Protein AF-A0A6J8ESW2-F1 (afdb_monomer_lite)

Foldseek 3Di:
DYDDDDDDDDDDDDDDDDDDDDDDDDPPPPVVVVVVVVVVVVVVPPDDDPDPVVVVVVVLVVVLVVLVVVLVVCVVVVVVVSNVVSVVVSVVSVVLVVVLQVQQVPDPNRNVSSVVVVVPVPPPDDCVVVVSVVVVVVVVCCCVPVVPDD

Radius of gyration: 34.89 Å; chains: 1; bounding box: 42×38×114 Å

Organism: Mytilus coruscus (NCBI:txid42192)

Sequence (150 aa):
MEASPDRDASDTEEQEPRQNSDKREQPKDTANTTDQVVKKIKTEHSYEFKYNGNKAQFDFDTEIDSEIKKIKRAAEHDDYRKIKDLCYTVRDKIHKRNKCIKIADKSPAGWDTVKEYLSDELASNSEDEKKIRYAENYSSYLNLHFGLIR

Structure (mmCIF, N/CA/C/O backbone):
data_AF-A0A6J8ESW2-F1
#
_entry.id   AF-A0A6J8ESW2-F1
#
loop_
_atom_site.group_PDB
_atom_site.id
_atom_site.type_symbol
_atom_site.label_atom_id
_atom_site.label_alt_id
_atom_site.label_comp_id
_atom_site.label_asym_id
_atom_site.label_entity_id
_atom_site.label_seq_id
_atom_site.pdbx_PDB_ins_code
_atom_site.Cartn_x
_atom_site.Cartn_y
_atom_site.Cartn_z
_atom_site.occupancy
_atom_site.B_iso_or_equiv
_atom_site.auth_seq_id
_atom_site.auth_comp_id
_atom_site.auth_asym_id
_atom_site.auth_atom_id
_atom_site.pdbx_PDB_model_num
ATOM 1 N N . MET A 1 1 ? -12.171 10.507 82.924 1.00 37.91 1 MET A N 1
ATOM 2 C CA . MET A 1 1 ? -11.472 10.032 84.131 1.00 37.91 1 MET A CA 1
ATOM 3 C C . MET A 1 1 ? -11.579 8.518 84.079 1.00 37.91 1 MET A C 1
ATOM 5 O O . MET A 1 1 ? -12.682 8.017 84.229 1.00 37.91 1 MET A O 1
ATOM 9 N N . GLU A 1 2 ? -10.649 7.868 83.373 1.00 33.91 2 GLU A N 1
ATOM 10 C CA . GLU A 1 2 ? -9.359 7.361 83.911 1.00 33.91 2 GLU A CA 1
ATOM 11 C C . GLU A 1 2 ? -9.593 6.143 84.819 1.00 33.91 2 GLU A C 1
ATOM 13 O O . GLU A 1 2 ? -10.496 6.174 85.640 1.00 33.91 2 GLU A O 1
ATOM 18 N N . ALA A 1 3 ? -8.854 5.042 84.750 1.00 40.03 3 ALA A N 1
ATOM 19 C CA . ALA A 1 3 ? -7.648 4.703 84.008 1.00 40.03 3 ALA A CA 1
ATOM 20 C C . ALA A 1 3 ? -7.486 3.168 84.030 1.00 40.03 3 ALA A C 1
ATOM 22 O O . ALA A 1 3 ? -8.057 2.489 84.886 1.00 40.03 3 ALA A O 1
ATOM 23 N N . SER A 1 4 ? -6.676 2.635 83.113 1.00 48.00 4 SER A N 1
ATOM 24 C CA . SER A 1 4 ? -5.981 1.354 83.300 1.00 48.00 4 SER A CA 1
ATOM 25 C C . SER A 1 4 ? -5.103 1.381 84.560 1.00 48.00 4 SER A C 1
ATOM 27 O O . SER A 1 4 ? -4.775 2.463 85.053 1.00 48.00 4 SER A O 1
ATOM 29 N N . PRO A 1 5 ? -4.602 0.215 84.999 1.00 60.78 5 PRO A N 1
ATOM 30 C CA . PRO A 1 5 ? -3.227 0.194 85.487 1.00 60.78 5 PRO A CA 1
ATOM 31 C C . PRO A 1 5 ? -2.348 -0.917 84.885 1.00 60.78 5 PRO A C 1
ATOM 33 O O . PRO A 1 5 ? -2.794 -2.021 84.574 1.00 60.78 5 PRO A O 1
ATOM 36 N N . ASP A 1 6 ? -1.085 -0.518 84.742 1.00 46.22 6 ASP A N 1
ATOM 37 C CA . ASP A 1 6 ? 0.152 -1.186 84.323 1.00 46.22 6 ASP A CA 1
ATOM 38 C C . ASP A 1 6 ? 0.546 -2.428 85.169 1.00 46.22 6 ASP A C 1
ATOM 40 O O . ASP A 1 6 ? 0.174 -2.529 86.333 1.00 46.22 6 ASP A O 1
ATOM 44 N N . ARG A 1 7 ? 1.114 -3.475 84.541 1.00 54.44 7 ARG A N 1
ATOM 45 C CA . ARG A 1 7 ? 2.536 -3.943 84.519 1.00 54.44 7 ARG A CA 1
ATOM 46 C C . ARG A 1 7 ? 3.124 -4.524 85.818 1.00 54.44 7 ARG A C 1
ATOM 48 O O . ARG A 1 7 ? 3.229 -3.823 86.810 1.00 54.44 7 ARG A O 1
ATOM 55 N N . ASP A 1 8 ? 3.660 -5.742 85.689 1.00 44.12 8 ASP A N 1
ATOM 56 C CA . ASP A 1 8 ? 4.976 -6.217 86.181 1.00 44.12 8 ASP A CA 1
ATOM 57 C C . ASP A 1 8 ? 5.299 -7.516 85.389 1.00 44.12 8 ASP A C 1
ATOM 59 O O . ASP A 1 8 ? 4.404 -8.339 85.204 1.00 44.12 8 ASP A O 1
ATOM 63 N N . ALA A 1 9 ? 6.390 -7.633 84.609 1.00 45.47 9 ALA A N 1
ATOM 64 C CA . ALA A 1 9 ? 7.793 -7.902 84.998 1.00 45.47 9 ALA A CA 1
ATOM 65 C C . ALA A 1 9 ? 7.927 -9.265 85.732 1.00 45.47 9 ALA A C 1
ATOM 67 O O . ALA A 1 9 ? 7.180 -9.509 86.667 1.00 45.47 9 ALA A O 1
ATOM 68 N N . SER A 1 10 ? 8.797 -10.225 85.393 1.00 44.25 10 SER A N 1
ATOM 69 C CA . SER A 1 10 ? 10.060 -10.237 84.641 1.00 44.25 10 SER A CA 1
ATOM 70 C C . SER A 1 10 ? 10.564 -11.694 84.437 1.00 44.25 10 SER A C 1
ATOM 72 O O . SER A 1 10 ? 10.023 -12.605 85.060 1.00 44.25 10 SER A O 1
ATOM 74 N N . ASP A 1 11 ? 11.628 -11.848 83.622 1.00 42.00 11 ASP A N 1
ATOM 75 C CA . ASP A 1 11 ? 12.742 -12.828 83.741 1.00 42.00 11 ASP A CA 1
ATOM 76 C C . ASP A 1 11 ? 12.481 -14.334 83.490 1.00 42.00 11 ASP A C 1
ATOM 78 O O . ASP A 1 11 ? 11.521 -14.898 83.995 1.00 42.00 11 ASP A O 1
ATOM 82 N N . THR A 1 12 ? 13.274 -15.143 82.771 1.00 43.84 12 THR A N 1
ATOM 83 C CA . THR A 1 12 ? 14.571 -15.105 82.039 1.00 43.84 12 THR A CA 1
ATOM 84 C C . THR A 1 12 ? 14.595 -16.433 81.232 1.00 43.84 12 THR A C 1
ATOM 86 O O . THR A 1 12 ? 13.931 -17.382 81.639 1.00 43.84 12 THR A O 1
ATOM 89 N N . GLU A 1 13 ? 15.148 -16.580 80.020 1.00 43.28 13 GLU A N 1
ATOM 90 C CA . GLU A 1 13 ? 16.513 -17.084 79.718 1.00 43.28 13 GLU A CA 1
ATOM 91 C C . GLU A 1 13 ? 16.456 -17.569 78.241 1.00 43.28 13 GLU A C 1
ATOM 93 O O . GLU A 1 13 ? 15.600 -18.373 77.883 1.00 43.28 13 GLU A O 1
ATOM 98 N N . GLU A 1 14 ? 17.017 -16.834 77.279 1.00 44.59 14 GLU A N 1
ATOM 99 C CA . GLU A 1 14 ? 18.326 -17.069 76.639 1.00 44.59 14 GLU A CA 1
A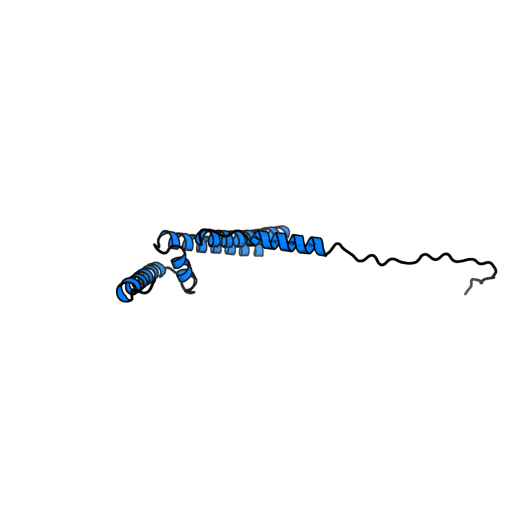TOM 100 C C . GLU A 1 14 ? 18.442 -18.377 75.814 1.00 44.59 14 GLU A C 1
ATOM 102 O O . GLU A 1 14 ? 18.485 -19.469 76.367 1.00 44.59 14 GLU A O 1
ATOM 107 N N . GLN A 1 15 ? 18.529 -18.248 74.475 1.00 36.34 15 GLN A N 1
ATOM 108 C CA . GLN A 1 15 ? 19.605 -18.787 73.608 1.00 36.34 15 GLN A CA 1
ATOM 109 C C . GLN A 1 15 ? 19.253 -18.684 72.100 1.00 36.34 15 GLN A C 1
ATOM 111 O O . GLN A 1 15 ? 18.534 -19.508 71.540 1.00 36.34 15 GLN A O 1
ATOM 116 N N . GLU A 1 16 ? 19.838 -17.692 71.419 1.00 47.12 16 GLU A N 1
ATOM 117 C CA . GLU A 1 16 ? 20.298 -17.808 70.017 1.00 47.12 16 GLU A CA 1
ATOM 118 C C . GLU A 1 16 ? 21.756 -18.359 70.014 1.00 47.12 16 GLU A C 1
ATOM 120 O O . GLU A 1 16 ? 22.310 -18.493 71.108 1.00 47.12 16 GLU A O 1
ATOM 125 N N . PRO A 1 17 ? 22.478 -18.621 68.889 1.00 51.47 17 PRO A N 1
ATOM 126 C CA . PRO A 1 17 ? 22.137 -18.573 67.454 1.00 51.47 17 PRO A CA 1
ATOM 127 C C . PRO A 1 17 ? 22.602 -19.826 66.663 1.00 51.47 17 PRO A C 1
ATOM 129 O O . PRO A 1 17 ? 23.492 -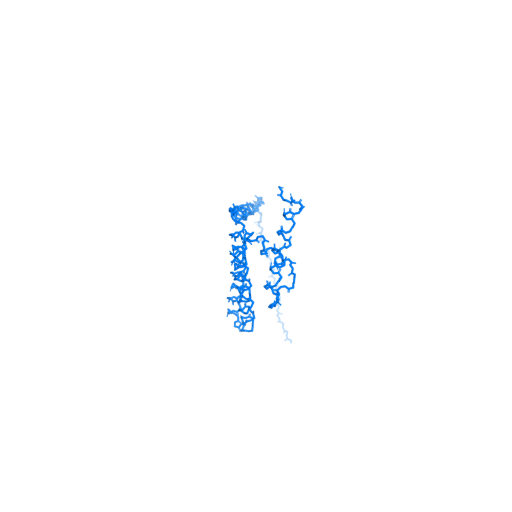20.563 67.087 1.00 51.47 17 PRO A O 1
ATOM 132 N N . ARG A 1 18 ? 22.125 -20.027 65.422 1.00 40.75 18 ARG A N 1
ATOM 133 C CA . ARG A 1 18 ? 22.911 -20.765 64.407 1.00 40.75 18 ARG A CA 1
ATOM 134 C C . ARG A 1 18 ? 22.912 -20.057 63.061 1.00 40.75 18 ARG A C 1
ATOM 136 O O . ARG A 1 18 ? 21.894 -19.901 62.398 1.00 40.75 18 ARG A O 1
ATOM 143 N N . GLN A 1 19 ? 24.123 -19.655 62.700 1.00 49.47 19 GLN A N 1
ATOM 144 C CA . GLN A 1 19 ? 24.544 -19.135 61.414 1.00 49.47 19 GLN A CA 1
ATOM 145 C C . GLN A 1 19 ? 24.200 -20.113 60.285 1.00 49.47 19 GLN A C 1
ATOM 147 O O . GLN A 1 19 ? 24.471 -21.308 60.405 1.00 49.47 19 GLN A O 1
ATOM 152 N N . ASN A 1 20 ? 23.741 -19.598 59.145 1.00 37.81 20 ASN A N 1
ATOM 153 C CA . ASN A 1 20 ? 24.258 -20.106 57.883 1.00 37.81 20 ASN A CA 1
ATOM 154 C C . ASN A 1 20 ? 24.411 -18.981 56.860 1.00 37.81 20 ASN A C 1
ATOM 156 O O . ASN A 1 20 ? 23.499 -18.210 56.571 1.00 37.81 20 ASN A O 1
ATOM 160 N N . SER A 1 21 ? 25.635 -18.910 56.379 1.00 39.12 21 SER A N 1
ATOM 161 C CA . SER A 1 21 ? 26.207 -17.999 55.413 1.00 39.12 21 SER A CA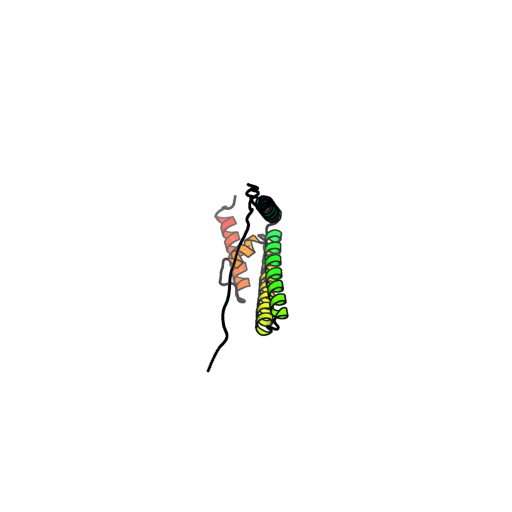 1
ATOM 162 C C . SER A 1 21 ? 25.820 -18.353 53.976 1.00 39.12 21 SER A C 1
ATOM 164 O O . SER A 1 21 ? 25.758 -19.525 53.624 1.00 39.12 21 SER A O 1
ATOM 166 N N . ASP A 1 22 ? 25.749 -17.308 53.151 1.00 45.12 22 ASP A N 1
ATOM 167 C CA . ASP A 1 22 ? 26.272 -17.283 51.781 1.00 45.12 22 ASP A CA 1
ATOM 168 C C . ASP A 1 22 ? 25.563 -18.156 50.722 1.00 45.12 22 ASP A C 1
ATOM 170 O O . ASP A 1 22 ? 25.761 -19.366 50.625 1.00 45.12 22 ASP A O 1
ATOM 174 N N . LYS A 1 23 ? 24.825 -17.497 49.816 1.00 41.66 23 LYS A N 1
ATOM 175 C CA . LYS A 1 23 ? 25.293 -17.311 48.430 1.00 41.66 23 LYS A CA 1
ATOM 176 C C . LYS A 1 23 ? 24.370 -16.393 47.635 1.00 41.66 23 LYS A C 1
ATOM 178 O O . LYS A 1 23 ? 23.178 -16.614 47.465 1.00 41.66 23 LYS A O 1
ATOM 183 N N . ARG A 1 24 ? 25.004 -15.352 47.114 1.00 50.56 24 ARG A N 1
ATOM 184 C CA . ARG A 1 24 ? 24.533 -14.416 46.097 1.00 50.56 24 ARG A CA 1
ATOM 185 C C . ARG A 1 24 ? 24.194 -15.177 44.807 1.00 50.56 24 ARG A C 1
ATOM 187 O O . ARG A 1 24 ? 25.089 -15.448 44.009 1.00 50.56 24 ARG A O 1
ATOM 194 N N . GLU A 1 25 ? 22.925 -15.502 44.580 1.00 40.66 25 GLU A N 1
ATOM 195 C CA . GLU A 1 25 ? 22.467 -15.980 43.271 1.00 40.66 25 GLU A CA 1
ATOM 196 C C . GLU A 1 25 ? 22.318 -14.793 42.311 1.00 40.66 25 GLU A C 1
ATOM 198 O O . GLU A 1 25 ? 21.423 -13.957 42.407 1.00 40.66 25 GLU A O 1
ATOM 203 N N . GLN A 1 26 ? 23.288 -14.692 41.404 1.00 45.09 26 GLN A N 1
ATOM 204 C CA . GLN A 1 26 ? 23.245 -13.842 40.219 1.00 45.09 26 GLN A CA 1
ATOM 205 C C . GLN A 1 26 ? 22.134 -14.346 39.279 1.00 45.09 26 GLN A C 1
ATOM 207 O O . GLN A 1 26 ? 22.117 -15.548 39.000 1.00 45.09 26 GLN A O 1
ATOM 212 N N . PRO A 1 27 ? 21.268 -13.485 38.711 1.00 42.31 27 PRO A N 1
ATOM 213 C CA . PRO A 1 27 ? 20.334 -13.922 37.681 1.00 42.31 27 PRO A CA 1
ATOM 214 C C . PRO A 1 27 ? 21.119 -14.230 36.396 1.00 42.31 27 PRO A C 1
ATOM 216 O O . PRO A 1 27 ? 21.634 -13.326 35.738 1.00 42.31 27 PRO A O 1
ATOM 219 N N . LYS A 1 28 ? 21.238 -15.517 36.046 1.00 45.34 28 LYS A N 1
ATOM 220 C CA . LYS A 1 28 ? 21.943 -16.009 34.845 1.00 45.34 28 LYS A CA 1
ATOM 221 C C . LYS A 1 28 ? 21.057 -16.144 33.596 1.00 45.34 28 LYS A C 1
ATOM 223 O O . LYS A 1 28 ? 21.524 -16.668 32.590 1.00 45.34 28 LYS A O 1
ATOM 228 N N . ASP A 1 29 ? 19.836 -15.610 33.603 1.00 47.56 29 ASP A N 1
ATOM 229 C CA . ASP A 1 29 ? 18.858 -15.897 32.537 1.00 47.56 29 ASP A CA 1
ATOM 230 C C . ASP A 1 29 ? 18.561 -14.731 31.576 1.00 47.56 29 ASP A C 1
ATOM 232 O O . ASP A 1 29 ? 17.745 -14.857 30.664 1.00 47.56 29 ASP A O 1
ATOM 236 N N . THR A 1 30 ? 19.253 -13.595 31.693 1.00 43.88 30 THR A N 1
ATOM 237 C CA . THR A 1 30 ? 19.044 -12.444 30.787 1.00 43.88 30 THR A CA 1
ATOM 238 C C . THR A 1 30 ? 19.798 -12.557 29.455 1.00 43.88 30 THR A C 1
ATOM 240 O O . THR A 1 30 ? 19.403 -11.934 28.466 1.00 43.88 30 THR A O 1
ATOM 243 N N . ALA A 1 31 ? 20.842 -13.389 29.376 1.00 44.09 31 ALA A N 1
ATOM 244 C CA . ALA A 1 31 ? 21.628 -13.571 28.152 1.00 44.09 31 ALA A CA 1
ATOM 245 C C . ALA A 1 31 ? 20.889 -14.415 27.094 1.00 44.09 31 ALA A C 1
ATOM 247 O O . ALA A 1 31 ? 20.895 -14.078 25.912 1.00 44.09 31 ALA A O 1
ATOM 248 N N . ASN A 1 32 ? 20.174 -15.464 27.520 1.00 48.72 32 ASN A N 1
ATOM 249 C CA . ASN A 1 32 ? 19.515 -16.401 26.604 1.00 48.72 32 ASN A CA 1
ATOM 250 C C . ASN A 1 32 ? 18.309 -15.765 25.883 1.00 48.72 32 ASN A C 1
ATOM 252 O O . ASN A 1 32 ? 18.070 -16.023 24.706 1.00 48.72 32 ASN A O 1
ATOM 256 N N . THR A 1 33 ? 17.589 -14.866 26.557 1.00 54.19 33 THR A N 1
ATOM 257 C CA . THR A 1 33 ? 16.476 -14.111 25.958 1.00 54.19 33 THR A CA 1
ATOM 258 C C . THR A 1 33 ? 16.981 -13.078 24.955 1.00 54.19 33 THR A C 1
ATOM 260 O O . THR A 1 33 ? 16.412 -12.935 23.877 1.00 54.19 33 THR A O 1
ATOM 263 N N . THR A 1 34 ? 18.089 -12.400 25.264 1.00 51.81 34 THR A N 1
ATOM 264 C CA . THR A 1 34 ? 18.664 -11.374 24.384 1.00 51.81 34 THR A CA 1
ATOM 265 C C . THR A 1 34 ? 19.225 -11.996 23.106 1.00 51.81 34 THR A C 1
ATOM 267 O O . THR A 1 34 ? 18.937 -11.505 22.021 1.00 51.81 34 THR A O 1
ATOM 270 N N . ASP A 1 35 ? 19.918 -13.133 23.195 1.00 52.34 35 ASP A N 1
ATOM 271 C CA . ASP A 1 35 ? 20.434 -13.843 22.018 1.00 52.34 35 ASP A CA 1
ATOM 272 C C . ASP A 1 35 ? 19.334 -14.489 21.170 1.00 52.34 35 ASP A C 1
ATOM 274 O O . ASP A 1 35 ? 19.456 -14.547 19.946 1.00 52.34 35 ASP A O 1
ATOM 278 N N . GLN A 1 36 ? 18.237 -14.946 21.780 1.00 56.09 36 GLN A N 1
ATOM 279 C CA . GLN A 1 36 ? 17.070 -15.430 21.038 1.00 56.09 36 GLN A CA 1
ATOM 280 C C . GLN A 1 36 ? 16.332 -14.291 20.336 1.00 56.09 36 GLN A C 1
ATOM 282 O O . GLN A 1 36 ? 15.954 -14.444 19.177 1.00 56.09 36 GLN A O 1
ATOM 287 N N . VAL A 1 37 ? 16.190 -13.134 20.986 1.00 55.03 37 VAL A N 1
ATOM 288 C CA . VAL A 1 37 ? 15.629 -11.921 20.376 1.00 55.03 37 VAL A CA 1
ATOM 289 C C . VAL A 1 37 ? 16.535 -11.426 19.247 1.00 55.03 37 VAL A C 1
ATOM 291 O O . VAL A 1 37 ? 16.048 -11.179 18.150 1.00 55.03 37 VAL A O 1
ATOM 294 N N . VAL A 1 38 ? 17.855 -11.395 19.440 1.00 54.78 38 VAL A N 1
ATOM 295 C CA . VAL A 1 38 ? 18.829 -11.021 18.402 1.00 54.78 38 VAL A CA 1
ATOM 296 C C . VAL A 1 38 ? 18.847 -12.031 17.254 1.00 54.78 38 VAL A C 1
ATOM 298 O O . VAL A 1 38 ? 18.931 -11.623 16.100 1.00 54.78 38 VAL A O 1
ATOM 301 N N . LYS A 1 39 ? 18.727 -13.339 17.515 1.00 53.06 39 LYS A N 1
ATOM 302 C CA . LYS A 1 39 ? 18.585 -14.351 16.455 1.00 53.06 39 LYS A CA 1
ATOM 303 C C . LYS A 1 39 ? 17.274 -14.183 15.698 1.00 53.06 39 LYS A C 1
ATOM 305 O O . LYS A 1 39 ? 17.297 -14.249 14.476 1.00 53.06 39 LYS A O 1
ATOM 310 N N . LYS A 1 40 ? 16.159 -13.905 16.375 1.00 52.59 40 LYS A N 1
ATOM 311 C CA . LYS A 1 40 ? 14.859 -13.668 15.730 1.00 52.59 40 LYS A CA 1
ATOM 312 C C . LYS A 1 40 ? 14.885 -12.405 14.860 1.00 52.59 40 LYS A C 1
ATOM 314 O O . LYS A 1 40 ? 14.509 -12.475 13.698 1.00 52.59 40 LYS A O 1
ATOM 319 N N . ILE A 1 41 ? 15.484 -11.321 15.360 1.00 50.12 41 ILE A N 1
ATOM 320 C CA . ILE A 1 41 ? 15.722 -10.072 14.614 1.00 50.12 41 ILE A CA 1
ATOM 321 C C . ILE A 1 41 ? 16.663 -10.301 13.416 1.00 50.12 41 ILE A C 1
ATOM 323 O O . ILE A 1 41 ? 16.412 -9.799 12.325 1.00 50.12 41 ILE A O 1
ATOM 327 N N . LYS A 1 42 ? 17.725 -11.104 13.573 1.00 49.44 42 LYS A N 1
ATOM 328 C CA . LYS A 1 42 ? 18.629 -11.476 12.466 1.00 49.44 42 LYS A CA 1
ATOM 329 C C . LYS A 1 42 ? 17.956 -12.368 11.419 1.00 49.44 42 LYS A C 1
ATOM 331 O O . LYS A 1 42 ? 18.338 -12.313 10.256 1.00 49.44 42 LYS A O 1
ATOM 336 N N . THR A 1 43 ? 16.970 -13.172 11.817 1.00 47.59 43 THR A N 1
ATOM 337 C CA . THR A 1 43 ? 16.243 -14.080 10.915 1.00 47.59 43 THR A CA 1
ATOM 338 C C . THR A 1 43 ? 15.146 -13.340 10.142 1.00 47.59 43 THR A C 1
ATOM 340 O O . THR A 1 43 ? 14.919 -13.637 8.975 1.00 47.59 43 THR A O 1
ATOM 343 N N . GLU A 1 44 ? 14.517 -12.320 10.735 1.00 51.69 44 GLU A N 1
ATOM 344 C CA . GLU A 1 44 ? 13.535 -11.464 10.044 1.00 51.69 44 GLU A CA 1
ATOM 345 C C . GLU A 1 44 ? 14.175 -10.551 8.979 1.00 51.69 44 GLU A C 1
ATOM 347 O O . GLU A 1 44 ? 13.501 -10.133 8.040 1.00 51.69 44 GLU A O 1
ATOM 352 N N . HIS A 1 45 ? 15.489 -10.307 9.056 1.00 53.47 45 HIS A N 1
ATOM 353 C CA . HIS A 1 45 ? 16.249 -9.549 8.055 1.00 53.47 45 HIS A CA 1
ATOM 354 C C . HIS A 1 45 ? 17.026 -10.396 7.037 1.00 53.47 45 HIS A C 1
ATOM 356 O O . HIS A 1 45 ? 17.749 -9.828 6.222 1.00 53.47 45 HIS A O 1
ATOM 362 N N . SER A 1 46 ? 16.899 -11.727 7.034 1.00 61.16 46 SER A N 1
ATOM 363 C CA . SER A 1 46 ? 17.708 -12.558 6.127 1.00 61.16 46 SER A CA 1
ATOM 364 C C . SER A 1 46 ? 17.029 -12.911 4.805 1.00 61.16 46 SER A C 1
ATOM 366 O O . SER A 1 46 ? 17.621 -13.644 4.012 1.00 61.16 46 SER A O 1
ATOM 368 N N . TYR A 1 47 ? 15.794 -12.458 4.558 1.00 79.56 47 TYR A N 1
ATOM 369 C CA . TYR A 1 47 ? 15.158 -12.705 3.267 1.00 79.56 47 TYR A CA 1
ATOM 370 C C . TYR A 1 47 ? 15.613 -11.672 2.234 1.00 79.56 47 TYR A C 1
ATOM 372 O O . TYR A 1 47 ? 15.153 -10.529 2.211 1.00 79.56 47 TYR A O 1
ATOM 380 N N . GLU A 1 48 ? 16.522 -12.093 1.361 1.00 87.88 48 GLU A N 1
ATOM 381 C CA . GLU A 1 48 ? 16.961 -11.299 0.222 1.00 87.88 48 GLU A CA 1
ATOM 382 C C . GLU A 1 48 ? 15.991 -11.494 -0.951 1.00 87.88 48 GLU A C 1
ATOM 384 O O . GLU A 1 48 ? 15.912 -12.553 -1.578 1.00 87.88 48 GLU A O 1
ATOM 389 N N . PHE A 1 49 ? 15.203 -10.460 -1.240 1.00 88.31 49 PHE A N 1
ATOM 390 C CA . PHE A 1 49 ? 14.285 -10.480 -2.371 1.00 88.31 49 PHE A CA 1
ATOM 391 C C . PHE A 1 49 ? 15.058 -10.426 -3.690 1.00 88.31 49 PHE A C 1
ATOM 393 O O . PHE A 1 49 ? 15.747 -9.452 -3.976 1.00 88.31 49 PHE A O 1
ATOM 400 N N . LYS A 1 50 ? 14.839 -11.420 -4.556 1.00 91.25 50 LYS A N 1
ATOM 401 C CA . LYS A 1 50 ? 15.401 -11.450 -5.918 1.00 91.25 50 LYS A CA 1
ATOM 402 C C . LYS A 1 50 ? 14.969 -10.260 -6.788 1.00 91.25 50 LYS A C 1
ATOM 404 O O . LYS A 1 50 ? 15.695 -9.857 -7.690 1.00 91.25 50 LYS A O 1
ATOM 409 N N . TYR A 1 51 ? 13.768 -9.733 -6.555 1.00 86.75 51 TYR A N 1
ATOM 410 C CA . TYR A 1 51 ? 13.174 -8.671 -7.365 1.00 86.75 51 TYR A CA 1
ATOM 411 C C . TYR A 1 51 ? 12.835 -7.469 -6.487 1.00 86.75 51 TYR A C 1
ATOM 413 O O . TYR A 1 51 ? 12.100 -7.609 -5.508 1.00 86.75 51 TYR A O 1
ATOM 421 N N . ASN A 1 52 ? 13.305 -6.280 -6.879 1.00 84.88 52 ASN A N 1
ATOM 422 C CA . ASN A 1 52 ? 13.045 -5.032 -6.155 1.00 84.88 52 ASN A CA 1
ATOM 423 C C . ASN A 1 52 ? 11.536 -4.760 -5.996 1.00 84.88 52 ASN A C 1
ATOM 425 O O . ASN A 1 52 ? 11.079 -4.365 -4.928 1.00 84.88 52 ASN A O 1
ATOM 429 N N . GLY A 1 53 ? 10.736 -5.084 -7.018 1.00 87.88 53 GLY A N 1
ATOM 430 C CA . GLY A 1 53 ? 9.276 -4.987 -6.948 1.00 87.88 53 GLY A CA 1
ATOM 431 C C . GLY A 1 53 ? 8.648 -5.846 -5.846 1.00 87.88 53 GLY A C 1
ATOM 432 O O . GLY A 1 53 ? 7.741 -5.389 -5.157 1.00 87.88 53 GLY A O 1
ATOM 433 N N . ASN A 1 54 ? 9.170 -7.057 -5.616 1.00 91.00 54 ASN A N 1
ATOM 434 C CA . ASN A 1 54 ? 8.670 -7.939 -4.558 1.00 91.00 54 ASN A CA 1
ATOM 435 C C . ASN A 1 54 ? 9.049 -7.415 -3.174 1.00 91.00 54 ASN A C 1
ATOM 437 O O . ASN A 1 54 ? 8.214 -7.442 -2.275 1.00 91.00 54 ASN A O 1
ATOM 441 N N . LYS A 1 55 ? 10.274 -6.895 -3.019 1.00 90.94 55 LYS A N 1
ATOM 442 C CA . LYS A 1 55 ? 10.689 -6.226 -1.781 1.00 90.94 55 LYS A CA 1
ATOM 443 C C . LYS A 1 55 ? 9.778 -5.044 -1.481 1.00 90.94 55 LYS A C 1
ATOM 445 O O . LYS A 1 55 ? 9.217 -4.957 -0.397 1.00 90.94 55 LYS A O 1
ATOM 450 N N . ALA A 1 56 ? 9.591 -4.168 -2.468 1.00 88.44 56 ALA A N 1
ATOM 451 C CA . ALA A 1 56 ? 8.713 -3.024 -2.324 1.00 88.44 56 ALA A CA 1
ATOM 452 C C . ALA A 1 56 ? 7.308 -3.478 -1.916 1.00 88.44 56 ALA A C 1
ATOM 454 O O . ALA A 1 56 ? 6.706 -2.846 -1.047 1.00 88.44 56 ALA A O 1
ATOM 455 N N . GLN A 1 57 ? 6.758 -4.523 -2.550 1.00 92.94 57 GLN A N 1
ATOM 456 C CA . GLN A 1 57 ? 5.423 -5.050 -2.250 1.00 92.94 57 GLN A CA 1
ATOM 457 C C . GLN A 1 57 ? 5.314 -5.571 -0.825 1.00 92.94 57 GLN A C 1
ATOM 459 O O . GLN A 1 57 ? 4.390 -5.184 -0.120 1.00 92.94 57 GLN A O 1
ATOM 464 N N . PHE A 1 58 ? 6.296 -6.346 -0.384 1.00 94.44 58 PHE A N 1
ATOM 465 C CA . PHE A 1 58 ? 6.359 -6.826 0.985 1.00 94.44 58 PHE A CA 1
ATOM 466 C C . PHE A 1 58 ? 6.419 -5.682 2.009 1.00 94.44 58 PHE A C 1
ATOM 468 O O . PHE A 1 58 ? 5.693 -5.707 3.005 1.00 94.44 58 PHE A O 1
ATOM 475 N N . ASP A 1 59 ? 7.237 -4.658 1.748 1.00 92.38 59 ASP A N 1
ATOM 476 C CA . ASP A 1 59 ? 7.351 -3.480 2.614 1.00 92.38 59 ASP A CA 1
ATOM 477 C C . ASP A 1 59 ? 5.991 -2.751 2.720 1.00 92.38 59 ASP A C 1
ATOM 479 O O . ASP A 1 59 ? 5.542 -2.411 3.816 1.00 92.38 59 ASP A O 1
ATOM 483 N N . PHE A 1 60 ? 5.284 -2.584 1.595 1.00 95.25 60 PHE A N 1
ATOM 484 C CA . PHE A 1 60 ? 3.940 -1.992 1.561 1.00 95.25 60 PHE A CA 1
ATOM 485 C C . PHE A 1 60 ? 2.897 -2.845 2.298 1.00 95.25 60 PHE A C 1
ATOM 487 O O . PHE A 1 60 ? 2.106 -2.312 3.075 1.00 95.25 60 PHE A O 1
ATOM 494 N N . ASP A 1 61 ? 2.891 -4.161 2.093 1.00 96.94 61 ASP A N 1
ATOM 495 C CA . ASP A 1 61 ? 1.935 -5.060 2.748 1.00 96.94 61 ASP A CA 1
ATOM 496 C C . ASP A 1 61 ? 2.151 -5.082 4.269 1.00 96.94 61 ASP A C 1
ATOM 498 O O . ASP A 1 61 ? 1.189 -5.067 5.039 1.00 96.94 61 ASP A O 1
ATOM 502 N N . THR A 1 62 ? 3.411 -5.013 4.708 1.00 96.81 62 THR A N 1
ATOM 503 C CA . THR A 1 62 ? 3.783 -4.869 6.124 1.00 96.81 62 THR A CA 1
ATOM 504 C C . THR A 1 62 ? 3.265 -3.552 6.710 1.00 96.81 62 THR A C 1
ATOM 506 O O . THR A 1 62 ? 2.754 -3.517 7.833 1.00 96.81 62 THR A O 1
ATOM 509 N N . GLU A 1 63 ? 3.355 -2.458 5.951 1.00 96.75 63 GLU A N 1
ATOM 510 C CA . GLU A 1 63 ? 2.806 -1.162 6.349 1.00 96.75 63 GLU A CA 1
ATOM 511 C C . GLU A 1 63 ? 1.275 -1.212 6.488 1.00 96.75 63 GLU A C 1
ATOM 513 O O . GLU A 1 63 ? 0.731 -0.752 7.496 1.00 96.75 63 GLU A O 1
ATOM 518 N N . ILE A 1 64 ? 0.572 -1.807 5.520 1.00 98.06 64 ILE A N 1
ATOM 519 C CA . ILE A 1 64 ? -0.890 -1.951 5.556 1.00 98.06 64 ILE A CA 1
ATOM 520 C C . ILE A 1 64 ? -1.336 -2.830 6.726 1.00 98.06 64 ILE A C 1
ATOM 522 O O . ILE A 1 64 ? -2.275 -2.461 7.435 1.00 98.06 64 ILE A O 1
ATOM 526 N N . ASP A 1 65 ? -0.654 -3.946 6.989 1.00 97.88 65 ASP A N 1
ATOM 527 C CA . ASP A 1 65 ? -0.946 -4.794 8.149 1.00 97.88 65 ASP A CA 1
ATOM 528 C C . ASP A 1 65 ? -0.777 -4.026 9.473 1.00 97.88 65 ASP A C 1
ATOM 530 O O . ASP A 1 65 ? -1.606 -4.142 10.382 1.00 97.88 65 ASP A O 1
ATOM 534 N N . SER A 1 66 ? 0.236 -3.159 9.571 1.00 97.75 66 SER A N 1
ATOM 535 C CA . SER A 1 66 ? 0.413 -2.259 10.717 1.00 97.75 66 SER A CA 1
ATOM 536 C C . SER A 1 66 ? -0.764 -1.290 10.888 1.00 97.75 66 SER A C 1
ATOM 538 O O . SER A 1 66 ? -1.265 -1.123 12.004 1.00 97.75 66 SER A O 1
ATOM 540 N N . GLU A 1 67 ? -1.272 -0.689 9.808 1.00 97.75 67 GLU A N 1
ATOM 541 C CA . GLU A 1 67 ? -2.464 0.170 9.880 1.00 97.75 67 GLU A CA 1
ATOM 542 C C . GLU A 1 67 ? -3.722 -0.618 10.270 1.00 97.75 67 GLU A C 1
ATOM 544 O O . GLU A 1 67 ? -4.496 -0.172 11.118 1.00 97.75 67 GLU A O 1
ATOM 549 N N . ILE A 1 68 ? -3.901 -1.831 9.740 1.00 98.19 68 ILE A N 1
ATOM 550 C CA . ILE A 1 68 ? -5.016 -2.713 10.112 1.00 98.19 68 ILE A CA 1
ATOM 551 C C . ILE A 1 68 ? -4.939 -3.090 11.597 1.00 98.19 68 ILE A C 1
ATOM 553 O O . ILE A 1 68 ? -5.960 -3.092 12.287 1.00 98.19 68 ILE A O 1
ATOM 557 N N . LYS A 1 69 ? -3.743 -3.349 12.138 1.00 98.31 69 LYS A N 1
ATOM 558 C CA . LYS A 1 69 ? -3.542 -3.559 13.582 1.00 98.31 69 LYS A CA 1
ATOM 559 C C . LYS A 1 69 ? -3.964 -2.336 14.400 1.00 98.31 69 LYS A C 1
ATOM 561 O O . LYS A 1 69 ? -4.575 -2.503 15.455 1.00 98.31 69 LYS A O 1
ATOM 566 N N . LYS A 1 70 ? -3.692 -1.113 13.927 1.00 98.12 70 LYS A N 1
ATOM 567 C CA . LYS A 1 70 ? -4.177 0.114 14.588 1.00 98.12 70 LYS A CA 1
ATOM 568 C C . LYS A 1 70 ? -5.702 0.227 14.526 1.00 98.12 70 LYS A C 1
ATOM 570 O O . LYS A 1 70 ? -6.295 0.619 15.526 1.00 98.12 70 LYS A O 1
ATOM 575 N N . ILE A 1 71 ? -6.327 -0.145 13.404 1.00 98.25 71 ILE A N 1
ATOM 576 C CA . ILE A 1 71 ? -7.793 -0.178 13.263 1.00 98.25 71 ILE A CA 1
ATOM 577 C C . ILE A 1 71 ? -8.400 -1.151 14.275 1.00 98.25 71 ILE A C 1
ATOM 579 O O . ILE A 1 71 ? -9.329 -0.781 14.985 1.00 98.25 71 ILE A O 1
ATOM 583 N N . LYS A 1 72 ? -7.842 -2.363 14.396 1.00 98.31 72 LYS A N 1
ATOM 584 C CA . LYS A 1 72 ? -8.297 -3.367 15.373 1.00 98.31 72 LYS A CA 1
ATOM 585 C C . LYS A 1 72 ? -8.247 -2.832 16.806 1.00 98.31 72 LYS A C 1
ATOM 587 O O . LYS A 1 72 ? -9.250 -2.894 17.502 1.00 98.31 72 LYS A O 1
ATOM 592 N N . ARG A 1 73 ? -7.131 -2.213 17.208 1.00 97.94 73 ARG A N 1
ATOM 593 C CA . ARG A 1 73 ? -7.003 -1.582 18.537 1.00 97.94 73 ARG A CA 1
ATOM 594 C C . ARG A 1 73 ? -7.990 -0.433 18.746 1.00 97.94 73 ARG A C 1
ATOM 596 O O . ARG A 1 73 ? -8.507 -0.259 19.836 1.00 97.94 73 ARG A O 1
ATOM 603 N N . ALA A 1 74 ? -8.245 0.377 17.719 1.00 97.81 74 ALA A N 1
ATOM 604 C CA . ALA A 1 74 ? -9.236 1.448 17.813 1.00 97.81 74 ALA A CA 1
ATOM 605 C C . ALA A 1 74 ? -10.662 0.887 17.979 1.00 97.81 74 ALA A C 1
ATOM 607 O O . ALA A 1 74 ? -11.450 1.451 18.732 1.00 97.81 74 ALA A O 1
ATOM 608 N N . ALA A 1 75 ? -10.964 -0.245 17.335 1.00 97.56 75 ALA A N 1
ATOM 609 C CA . ALA A 1 75 ? -12.232 -0.956 17.487 1.00 97.56 75 ALA A CA 1
ATOM 610 C C . ALA A 1 75 ? -12.420 -1.559 18.887 1.00 97.56 75 ALA A C 1
ATOM 612 O O . ALA A 1 75 ? -13.522 -1.496 19.414 1.00 97.56 75 ALA A O 1
ATOM 613 N N . GLU A 1 76 ? -11.357 -2.062 19.523 1.00 97.94 76 GLU A N 1
ATOM 614 C CA . GLU A 1 76 ? -11.390 -2.535 20.922 1.00 97.94 76 GLU A CA 1
ATOM 615 C C . GLU A 1 76 ? -11.769 -1.431 21.926 1.00 97.94 76 GLU A C 1
ATOM 617 O O . GLU A 1 76 ? -12.220 -1.728 23.031 1.00 97.94 76 GLU A O 1
ATOM 622 N N . HIS A 1 77 ? -11.592 -0.162 21.549 1.00 96.44 77 HIS A N 1
ATOM 623 C CA . HIS A 1 77 ? -11.893 1.006 22.376 1.00 96.44 77 HIS A CA 1
ATOM 624 C C . HIS A 1 77 ? -13.089 1.828 21.868 1.00 96.44 77 HIS A C 1
ATOM 626 O O . HIS A 1 77 ? -13.266 2.958 22.321 1.00 96.44 77 HIS A O 1
ATOM 632 N N . ASP A 1 78 ? -13.878 1.305 20.918 1.00 96.75 78 ASP A N 1
ATOM 633 C CA . ASP A 1 78 ? -15.016 2.012 20.307 1.00 96.75 78 ASP A CA 1
ATOM 634 C C . ASP A 1 78 ? -14.656 3.412 19.748 1.00 96.75 78 ASP A C 1
ATOM 636 O O . ASP A 1 78 ? -15.484 4.325 19.678 1.00 96.75 78 ASP A O 1
ATOM 640 N N . ASP A 1 79 ? -13.406 3.614 19.309 1.00 97.50 79 ASP A N 1
ATOM 641 C CA . ASP A 1 79 ? -12.943 4.887 18.747 1.00 97.50 79 ASP A CA 1
ATOM 642 C C . ASP A 1 79 ? -13.314 4.992 17.259 1.00 97.50 79 ASP A C 1
ATOM 644 O O . ASP A 1 79 ? -12.487 4.881 16.347 1.00 97.50 79 ASP A O 1
ATOM 648 N N . TYR A 1 80 ? -14.605 5.209 17.005 1.00 96.88 80 TYR A N 1
ATOM 649 C CA . TYR A 1 80 ? -15.178 5.270 15.658 1.00 96.88 80 TYR A CA 1
ATOM 650 C C . TYR A 1 80 ? -14.546 6.343 14.764 1.00 96.88 80 TYR A C 1
ATOM 652 O O . TYR A 1 80 ? -14.460 6.157 13.547 1.00 96.88 80 TYR A O 1
ATOM 660 N N . ARG A 1 81 ? -14.094 7.466 15.340 1.00 97.81 81 ARG A N 1
ATOM 661 C CA . ARG A 1 81 ? -13.439 8.539 14.573 1.00 97.81 81 ARG A CA 1
ATOM 662 C C . ARG A 1 81 ? -12.096 8.058 14.046 1.00 97.81 81 ARG A C 1
ATOM 664 O O . ARG A 1 81 ? -11.862 8.105 12.841 1.00 97.81 81 ARG A O 1
ATOM 671 N N . LYS A 1 82 ? -11.265 7.496 14.923 1.00 97.50 82 LYS A N 1
ATOM 672 C CA . LYS A 1 82 ? -9.957 6.963 14.543 1.00 97.50 82 LYS A CA 1
ATOM 673 C C . LYS A 1 82 ? -10.061 5.796 13.567 1.00 97.50 82 LYS A C 1
ATOM 675 O O . LYS A 1 82 ? -9.269 5.725 12.631 1.00 97.50 82 LYS A O 1
ATOM 680 N N . ILE A 1 83 ? -11.043 4.908 13.740 1.00 98.25 83 ILE A N 1
ATOM 681 C CA . ILE A 1 83 ? -11.317 3.823 12.783 1.00 98.25 83 ILE A CA 1
ATOM 682 C C . ILE A 1 83 ? -11.587 4.401 11.392 1.00 98.25 83 ILE A C 1
ATOM 684 O O . ILE A 1 83 ? -10.983 3.962 10.416 1.00 98.25 83 ILE A O 1
ATOM 688 N N . LYS A 1 84 ? -12.462 5.409 11.298 1.00 98.25 84 LYS A N 1
ATOM 689 C CA . LYS A 1 84 ? -12.808 6.058 10.029 1.00 98.25 84 LYS A CA 1
ATOM 690 C C . LYS A 1 84 ? -11.580 6.683 9.357 1.00 98.25 84 LYS A C 1
ATOM 692 O O . LYS A 1 84 ? -11.355 6.439 8.172 1.00 98.25 84 LYS A O 1
ATOM 697 N N . ASP A 1 85 ? -10.770 7.425 10.108 1.00 97.94 85 ASP A N 1
ATOM 698 C CA . ASP A 1 85 ? -9.573 8.097 9.583 1.00 97.94 85 ASP A CA 1
ATOM 699 C C . ASP A 1 85 ? -8.506 7.096 9.108 1.00 97.94 85 ASP A C 1
ATOM 701 O O . ASP A 1 85 ? -7.928 7.244 8.024 1.00 97.94 85 ASP A O 1
ATOM 705 N N . LEU A 1 86 ? -8.285 6.023 9.873 1.00 98.00 86 LEU A N 1
ATOM 706 C CA . LEU A 1 86 ? -7.374 4.945 9.487 1.00 98.00 86 LEU A CA 1
ATOM 707 C C . LEU A 1 86 ? -7.870 4.201 8.239 1.00 98.00 86 LEU A C 1
ATOM 709 O O . LEU A 1 86 ? -7.068 3.902 7.356 1.00 98.00 86 LEU A O 1
ATOM 713 N N . CYS A 1 87 ? -9.176 3.951 8.110 1.00 98.06 87 CYS A N 1
ATOM 714 C CA . CYS A 1 87 ? -9.755 3.335 6.913 1.00 98.06 87 CYS A CA 1
ATOM 715 C C . CYS A 1 87 ? -9.538 4.188 5.654 1.00 98.06 87 CYS A C 1
ATOM 717 O O . CYS A 1 87 ? -9.167 3.642 4.612 1.00 98.06 87 CYS A O 1
ATOM 719 N N . TYR A 1 88 ? -9.722 5.512 5.729 1.00 97.81 88 TYR A N 1
ATOM 720 C CA . TYR A 1 88 ? -9.403 6.394 4.599 1.00 97.81 88 TYR A CA 1
ATOM 721 C C . TYR A 1 88 ? -7.916 6.365 4.263 1.00 97.81 88 TYR A C 1
ATOM 723 O O . TYR A 1 88 ? -7.560 6.204 3.098 1.00 97.81 88 TYR A O 1
ATOM 731 N N . THR A 1 89 ? -7.057 6.419 5.281 1.00 96.25 89 THR A N 1
ATOM 732 C CA . THR A 1 89 ? -5.602 6.340 5.105 1.00 96.25 89 THR A CA 1
ATOM 733 C C . THR A 1 89 ? -5.193 5.047 4.394 1.00 96.25 89 THR A C 1
ATOM 735 O O . THR A 1 89 ? -4.444 5.086 3.419 1.00 96.25 89 THR A O 1
ATOM 738 N N . VAL A 1 90 ? -5.712 3.896 4.833 1.00 97.69 90 VAL A N 1
ATOM 739 C CA . VAL A 1 90 ? -5.448 2.590 4.207 1.00 97.69 90 VAL A CA 1
ATOM 740 C C . VAL A 1 90 ? -5.928 2.568 2.759 1.00 97.69 90 VAL A C 1
ATOM 742 O O . VAL A 1 90 ? -5.181 2.158 1.869 1.00 97.69 90 VAL A O 1
ATOM 745 N N . ARG A 1 91 ? -7.148 3.051 2.496 1.00 97.31 91 ARG A N 1
ATOM 746 C CA . ARG A 1 91 ? -7.701 3.113 1.137 1.00 97.31 91 ARG A CA 1
ATOM 747 C C . ARG A 1 91 ? -6.825 3.957 0.212 1.00 97.31 91 ARG A C 1
ATOM 749 O O . ARG A 1 91 ? -6.520 3.531 -0.901 1.00 97.31 91 ARG A O 1
ATOM 756 N N . ASP A 1 92 ? -6.402 5.130 0.666 1.00 95.25 92 ASP A N 1
ATOM 757 C CA . ASP A 1 92 ? -5.622 6.057 -0.150 1.00 95.25 92 ASP A CA 1
ATOM 758 C C . ASP A 1 92 ? -4.205 5.512 -0.414 1.00 95.25 92 ASP A C 1
ATOM 760 O O . ASP A 1 92 ? -3.713 5.597 -1.544 1.00 95.25 92 ASP A O 1
ATOM 764 N N . LYS A 1 93 ? -3.588 4.836 0.569 1.00 95.56 93 LYS A N 1
ATOM 765 C CA . LYS A 1 93 ? -2.333 4.084 0.381 1.00 95.56 93 LYS A CA 1
ATOM 766 C C . LYS A 1 93 ? -2.477 2.993 -0.687 1.00 95.56 93 LYS A C 1
ATOM 768 O O . LYS A 1 93 ? -1.643 2.914 -1.590 1.00 95.56 93 LYS A O 1
ATOM 773 N N . ILE A 1 94 ? -3.556 2.205 -0.647 1.00 96.69 94 ILE A N 1
ATOM 774 C CA . ILE A 1 94 ? -3.852 1.171 -1.658 1.00 96.69 94 ILE A CA 1
ATOM 775 C C . ILE A 1 94 ? -4.048 1.791 -3.046 1.00 96.69 94 ILE A C 1
ATOM 777 O O . ILE A 1 94 ? -3.495 1.299 -4.030 1.00 96.69 94 ILE A O 1
ATOM 781 N N . HIS A 1 95 ? -4.786 2.896 -3.156 1.00 94.75 95 HIS A N 1
ATOM 782 C CA . HIS A 1 95 ? -4.976 3.585 -4.434 1.00 94.75 95 HIS A CA 1
ATOM 783 C C . HIS 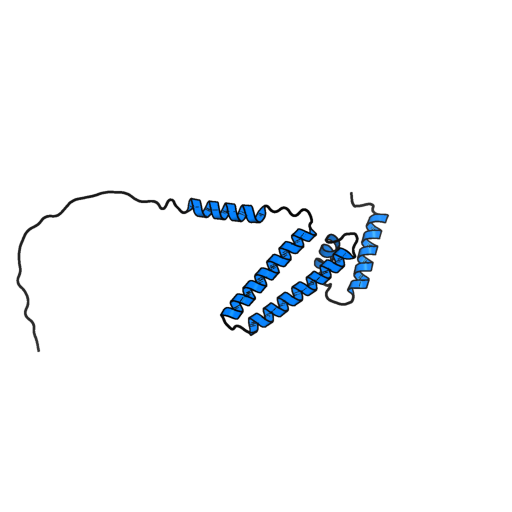A 1 95 ? -3.656 4.100 -5.018 1.00 94.75 95 HIS A C 1
ATOM 785 O O . HIS A 1 95 ? -3.370 3.856 -6.196 1.00 94.75 95 HIS A O 1
ATOM 791 N N . LYS A 1 96 ? -2.823 4.754 -4.196 1.00 92.44 96 LYS A N 1
ATOM 792 C CA . LYS A 1 96 ? -1.485 5.205 -4.602 1.00 92.44 96 LYS A CA 1
ATOM 793 C C . LYS A 1 96 ? -0.636 4.024 -5.068 1.00 92.44 96 LYS A C 1
ATOM 795 O O . LYS A 1 96 ? 0.027 4.109 -6.103 1.00 92.44 96 LYS A O 1
ATOM 800 N N . ARG A 1 97 ? -0.699 2.897 -4.358 1.00 94.50 97 ARG A N 1
ATOM 801 C CA . ARG A 1 97 ? 0.048 1.692 -4.714 1.00 94.50 97 ARG A CA 1
ATOM 802 C C . ARG A 1 97 ? -0.398 1.079 -6.036 1.00 94.50 97 ARG A C 1
ATOM 804 O O . ARG A 1 97 ? 0.446 0.793 -6.879 1.00 94.50 97 ARG A O 1
ATOM 811 N N . ASN A 1 98 ? -1.702 0.967 -6.263 1.00 94.31 98 ASN A N 1
ATOM 812 C CA . ASN A 1 98 ? -2.251 0.482 -7.529 1.00 94.31 98 ASN A CA 1
ATOM 813 C C . ASN A 1 98 ? -1.838 1.369 -8.712 1.00 94.31 98 ASN A C 1
ATOM 815 O O . ASN A 1 98 ? -1.593 0.862 -9.806 1.00 94.31 98 ASN A O 1
ATOM 819 N N . LYS A 1 99 ? -1.718 2.687 -8.507 1.00 92.38 99 LYS A N 1
ATOM 820 C CA . LYS A 1 99 ? -1.165 3.597 -9.521 1.00 92.38 99 LYS A CA 1
ATOM 821 C C . LYS A 1 99 ? 0.309 3.292 -9.806 1.00 92.38 99 LYS A C 1
ATOM 823 O O . LYS A 1 99 ? 0.676 3.184 -10.971 1.00 92.38 99 LYS A O 1
ATOM 828 N N . CYS A 1 100 ? 1.119 3.082 -8.769 1.00 90.81 100 CYS A N 1
ATOM 829 C CA . CYS A 1 100 ? 2.528 2.705 -8.917 1.00 90.81 100 CYS A CA 1
ATOM 830 C C . CYS A 1 100 ? 2.692 1.393 -9.698 1.00 90.81 100 CYS A C 1
ATOM 832 O O . CYS A 1 100 ? 3.499 1.332 -10.616 1.00 90.81 100 CYS A O 1
ATOM 834 N N . ILE A 1 101 ? 1.883 0.373 -9.394 1.00 91.75 101 ILE A N 1
ATOM 835 C CA . ILE A 1 101 ? 1.912 -0.911 -10.111 1.00 91.75 101 ILE A CA 1
ATOM 836 C C . ILE A 1 101 ? 1.601 -0.707 -11.598 1.00 91.75 101 ILE A C 1
ATOM 838 O O . ILE A 1 101 ? 2.321 -1.220 -12.445 1.00 91.75 101 ILE A O 1
ATOM 842 N N . LYS A 1 102 ? 0.584 0.099 -11.930 1.00 93.56 102 LYS A N 1
ATOM 843 C CA . LYS A 1 102 ? 0.260 0.428 -13.329 1.00 93.56 102 LYS A CA 1
ATOM 844 C C . LYS A 1 102 ? 1.395 1.167 -14.045 1.00 93.56 102 LYS A C 1
ATOM 846 O O . LYS A 1 102 ? 1.573 0.966 -15.239 1.00 93.56 102 LYS A O 1
ATOM 851 N N . ILE A 1 103 ? 2.125 2.042 -13.349 1.00 89.56 103 ILE A N 1
ATOM 852 C CA . ILE A 1 103 ? 3.291 2.743 -13.910 1.00 89.56 103 ILE A CA 1
ATOM 853 C C . ILE A 1 103 ? 4.425 1.749 -14.171 1.00 89.56 103 ILE A C 1
ATOM 855 O O . ILE A 1 103 ? 4.987 1.752 -15.262 1.00 89.56 103 ILE A O 1
ATOM 859 N N . ALA A 1 104 ? 4.717 0.873 -13.206 1.00 90.31 104 ALA A N 1
ATOM 860 C CA . ALA A 1 104 ? 5.734 -0.161 -13.366 1.00 90.31 104 ALA A CA 1
ATOM 861 C C . ALA A 1 104 ? 5.398 -1.141 -14.501 1.00 90.31 104 ALA A C 1
ATOM 863 O O . ALA A 1 104 ? 6.288 -1.544 -15.231 1.00 90.31 104 ALA A O 1
ATOM 864 N N . ASP A 1 105 ? 4.129 -1.509 -14.669 1.00 92.25 105 ASP A N 1
ATOM 865 C CA . ASP A 1 105 ? 3.695 -2.431 -15.726 1.00 92.25 105 ASP A CA 1
ATOM 866 C C . ASP A 1 105 ? 3.799 -1.814 -17.132 1.00 92.25 105 ASP A C 1
ATOM 868 O O . ASP A 1 105 ? 4.185 -2.479 -18.089 1.00 92.25 105 ASP A O 1
ATOM 872 N N . LYS A 1 106 ? 3.492 -0.517 -17.263 1.00 92.50 106 LYS A N 1
ATOM 873 C CA . LYS A 1 106 ? 3.550 0.198 -18.548 1.00 92.50 106 LYS A CA 1
ATOM 874 C C . LYS A 1 106 ? 4.961 0.612 -18.955 1.00 92.50 106 LYS A C 1
ATOM 876 O O . LYS A 1 106 ? 5.228 0.737 -20.147 1.00 92.50 106 LYS A O 1
ATOM 881 N N . SER A 1 107 ? 5.829 0.892 -17.986 1.00 89.69 107 SER A N 1
ATOM 882 C CA . SER A 1 107 ? 7.175 1.391 -18.254 1.00 89.69 107 SER A CA 1
ATOM 883 C C . SER A 1 107 ? 8.154 0.247 -18.542 1.00 89.69 107 SER A C 1
ATOM 885 O O . SER A 1 107 ? 8.258 -0.673 -17.729 1.00 89.69 107 SER A O 1
ATOM 887 N N . PRO A 1 108 ? 8.984 0.337 -19.599 1.00 87.94 108 PRO A N 1
ATOM 888 C CA . PRO A 1 108 ? 10.086 -0.601 -19.823 1.00 87.94 108 PRO A CA 1
ATOM 889 C C . PRO A 1 108 ? 11.096 -0.660 -18.665 1.00 87.94 108 PRO A C 1
ATOM 891 O O . PRO A 1 108 ? 11.736 -1.688 -18.464 1.00 87.94 108 PRO A O 1
ATOM 894 N N . ALA A 1 109 ? 11.235 0.431 -17.900 1.00 87.62 109 ALA A N 1
ATOM 895 C CA . ALA A 1 109 ? 12.118 0.518 -16.733 1.00 87.62 109 ALA A CA 1
ATOM 896 C C . ALA A 1 109 ? 11.426 0.111 -15.413 1.00 87.62 109 ALA A C 1
ATOM 898 O O . ALA A 1 109 ? 12.029 0.161 -14.341 1.00 87.62 109 ALA A O 1
ATOM 899 N N . GLY A 1 110 ? 10.160 -0.313 -15.458 1.00 89.38 110 GLY A N 1
ATOM 900 C CA . GLY A 1 110 ? 9.478 -0.929 -14.326 1.00 89.38 110 GLY A CA 1
ATOM 901 C C . GLY A 1 110 ? 9.441 -0.071 -13.058 1.00 89.38 110 GLY A C 1
ATOM 902 O O . GLY A 1 110 ? 9.021 1.088 -13.055 1.00 89.38 110 GLY A O 1
ATOM 903 N N . TRP A 1 111 ? 9.876 -0.666 -11.945 1.00 89.62 111 TRP A N 1
ATOM 904 C CA . TRP A 1 111 ? 9.890 -0.022 -10.628 1.00 89.62 111 TRP A CA 1
ATOM 905 C C . TRP A 1 111 ? 10.879 1.144 -10.513 1.00 89.62 111 TRP A C 1
ATOM 907 O O . TRP A 1 111 ? 10.692 1.988 -9.636 1.00 89.62 111 TRP A O 1
ATOM 917 N N . ASP A 1 112 ? 11.863 1.254 -11.407 1.00 87.75 112 ASP A N 1
ATOM 918 C CA . ASP A 1 112 ? 12.759 2.414 -11.421 1.00 87.75 112 ASP A CA 1
ATOM 919 C C . ASP A 1 112 ? 12.001 3.675 -11.865 1.00 87.75 112 ASP A C 1
ATOM 921 O O . ASP A 1 112 ? 12.165 4.738 -11.273 1.00 87.75 112 ASP A O 1
ATOM 925 N N . THR A 1 113 ? 11.047 3.552 -12.795 1.00 88.44 113 THR A N 1
ATOM 926 C CA . THR A 1 113 ? 10.135 4.658 -13.145 1.00 88.44 113 THR A CA 1
ATOM 927 C C . THR A 1 113 ? 9.217 5.040 -11.990 1.00 88.44 113 THR A C 1
ATOM 929 O O . THR A 1 113 ? 8.907 6.215 -11.809 1.00 88.44 113 THR A O 1
ATOM 932 N N . VAL A 1 114 ? 8.792 4.071 -11.175 1.00 88.56 114 VAL A N 1
ATOM 933 C CA . VAL A 1 114 ? 8.005 4.358 -9.966 1.00 88.56 114 VAL A CA 1
ATOM 934 C C . VAL A 1 114 ? 8.826 5.152 -8.955 1.00 88.56 114 VAL A C 1
ATOM 936 O O . VAL A 1 114 ? 8.280 6.038 -8.304 1.00 88.56 114 VAL A O 1
ATOM 939 N N . LYS A 1 115 ? 10.122 4.857 -8.821 1.00 86.38 115 LYS A N 1
ATOM 940 C CA . LYS A 1 115 ? 11.015 5.591 -7.922 1.00 86.38 115 LYS A CA 1
ATOM 941 C C . LYS A 1 115 ? 11.084 7.068 -8.311 1.00 86.38 115 LYS A C 1
ATOM 943 O O . LYS A 1 115 ? 10.809 7.909 -7.464 1.00 86.38 115 LYS A O 1
ATOM 948 N N . GLU A 1 116 ? 11.329 7.362 -9.587 1.00 86.06 116 GLU A N 1
ATOM 949 C CA . GLU A 1 116 ? 11.325 8.739 -10.106 1.00 86.06 116 GLU A CA 1
ATOM 950 C C . GLU A 1 116 ? 9.952 9.409 -9.930 1.00 86.06 116 GLU A C 1
ATOM 952 O O . GLU A 1 116 ? 9.861 10.529 -9.434 1.00 86.06 116 GLU A O 1
ATOM 957 N N . TYR A 1 117 ? 8.864 8.688 -10.231 1.00 84.06 117 TYR A N 1
ATOM 958 C CA . TYR A 1 117 ? 7.493 9.172 -10.035 1.00 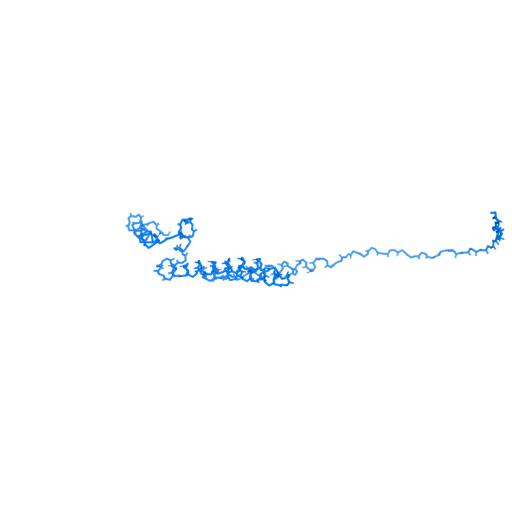84.06 117 TYR A CA 1
ATOM 959 C C . TYR A 1 117 ? 7.186 9.552 -8.575 1.00 84.06 117 TYR A C 1
ATOM 961 O O . TYR A 1 117 ? 6.424 10.483 -8.327 1.00 84.06 117 TYR A O 1
ATOM 969 N N . LEU A 1 118 ? 7.737 8.821 -7.602 1.00 83.06 118 LEU A N 1
ATOM 970 C CA . LEU A 1 118 ? 7.538 9.092 -6.176 1.00 83.06 118 LEU A CA 1
ATOM 971 C C . LEU A 1 118 ? 8.483 10.167 -5.627 1.00 83.06 118 LEU A C 1
ATOM 973 O O . LEU A 1 118 ? 8.143 10.779 -4.615 1.00 83.06 118 LEU A O 1
ATOM 977 N N . SER A 1 119 ? 9.644 10.369 -6.253 1.00 77.56 119 SER A N 1
ATOM 978 C CA . SER A 1 119 ? 10.615 11.407 -5.890 1.00 77.56 119 SER A CA 1
ATOM 979 C C . SER A 1 119 ? 10.188 12.808 -6.330 1.00 77.56 119 SER A C 1
ATOM 981 O O . SER A 1 119 ? 10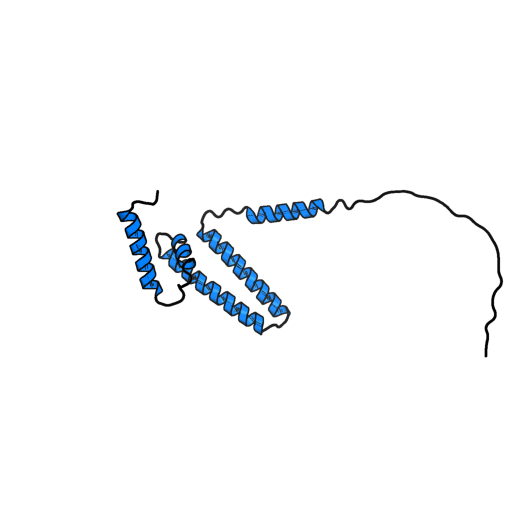.598 13.787 -5.712 1.00 77.56 119 SER A O 1
ATOM 983 N N . ASP A 1 120 ? 9.343 12.914 -7.352 1.00 62.81 120 ASP A N 1
ATOM 984 C CA . ASP A 1 120 ? 8.761 14.178 -7.790 1.00 62.81 120 ASP A CA 1
ATOM 985 C C . ASP A 1 120 ? 7.474 14.449 -6.975 1.00 62.81 120 ASP A C 1
ATOM 987 O O . ASP A 1 120 ? 6.390 13.957 -7.298 1.00 62.81 120 ASP A O 1
ATOM 991 N N . GLU A 1 121 ? 7.591 15.191 -5.862 1.00 49.69 121 GLU A N 1
ATOM 992 C CA . GLU A 1 121 ? 6.539 15.474 -4.852 1.00 49.69 121 GLU A CA 1
ATOM 993 C C . GLU A 1 121 ? 5.231 16.119 -5.395 1.00 49.69 121 GLU A C 1
ATOM 995 O O . GLU A 1 121 ? 4.328 16.455 -4.629 1.00 49.69 121 GLU A O 1
ATOM 1000 N N . LEU A 1 122 ? 5.066 16.266 -6.713 1.00 49.31 122 LEU A N 1
ATOM 1001 C CA . LEU A 1 122 ? 3.966 16.982 -7.371 1.00 49.31 122 LEU A CA 1
ATOM 1002 C C . LEU A 1 122 ? 2.986 16.107 -8.176 1.00 49.31 122 LEU A C 1
ATOM 1004 O O . LEU A 1 122 ? 2.062 16.640 -8.792 1.00 49.31 122 LEU A O 1
ATOM 1008 N N . ALA A 1 123 ? 3.117 14.779 -8.181 1.00 49.28 123 ALA A N 1
ATOM 1009 C CA . ALA A 1 123 ? 2.341 13.920 -9.089 1.00 49.28 123 ALA A CA 1
ATOM 1010 C C . ALA A 1 123 ? 0.967 13.452 -8.551 1.00 49.28 123 ALA A C 1
ATOM 1012 O O . ALA A 1 123 ? 0.554 12.293 -8.710 1.00 49.28 123 ALA A O 1
ATOM 1013 N N . SER A 1 124 ? 0.246 14.365 -7.898 1.00 45.91 124 SER A N 1
ATOM 1014 C CA . SER A 1 124 ? -1.181 14.235 -7.596 1.00 45.91 124 SER A CA 1
ATOM 1015 C C . SER A 1 124 ? -1.947 15.277 -8.403 1.00 45.91 124 SER A C 1
ATOM 1017 O O . SER A 1 124 ? -2.271 16.324 -7.856 1.00 45.91 124 SER A O 1
ATOM 1019 N N . ASN A 1 125 ? -2.170 15.030 -9.701 1.00 45.69 125 ASN A N 1
ATOM 1020 C CA . ASN A 1 125 ? -3.383 15.366 -10.475 1.00 45.69 125 ASN A CA 1
ATOM 1021 C C . ASN A 1 125 ? -3.144 15.119 -11.981 1.00 45.69 125 ASN A C 1
ATOM 1023 O O . ASN A 1 125 ? -2.019 14.899 -12.408 1.00 45.69 125 ASN A O 1
ATOM 1027 N N . SER A 1 126 ? -4.216 15.122 -12.785 1.00 47.97 126 SER A N 1
ATOM 1028 C CA . SER A 1 126 ? -4.339 14.649 -14.184 1.00 47.97 126 SER A CA 1
ATOM 1029 C C . SER A 1 126 ? -3.389 15.223 -15.263 1.00 47.97 126 SER A C 1
ATOM 1031 O O . SER A 1 126 ? -3.625 15.017 -16.449 1.00 47.97 126 SER A O 1
ATOM 1033 N N . GLU A 1 127 ? -2.319 15.921 -14.894 1.00 53.66 127 GLU A N 1
ATOM 1034 C CA . GLU A 1 127 ? -1.203 16.332 -15.764 1.00 53.66 127 GLU A CA 1
ATOM 1035 C C . GLU A 1 127 ? -0.193 15.189 -16.028 1.00 53.66 127 GLU A C 1
ATOM 1037 O O . GLU A 1 127 ? 0.690 15.304 -16.881 1.00 53.66 127 GLU A O 1
ATOM 1042 N N . ASP A 1 128 ? -0.333 14.066 -15.317 1.00 55.00 128 ASP A N 1
ATOM 1043 C CA . ASP A 1 128 ? 0.644 12.971 -15.275 1.00 55.00 128 ASP A CA 1
ATOM 1044 C C . ASP A 1 128 ? 0.891 12.271 -16.623 1.00 55.00 128 ASP A C 1
ATOM 1046 O O . ASP A 1 128 ? 2.015 11.864 -16.899 1.00 55.00 128 ASP A O 1
ATOM 1050 N N . GLU A 1 129 ? -0.101 12.160 -17.511 1.00 57.25 129 GLU A N 1
ATOM 1051 C CA . GLU A 1 129 ? 0.096 11.501 -18.818 1.00 57.25 129 GLU A CA 1
ATOM 1052 C C . GLU A 1 129 ? 1.052 12.276 -19.735 1.00 57.25 129 GLU A C 1
ATOM 1054 O O . GLU A 1 129 ? 1.849 11.681 -20.465 1.00 57.25 129 GLU A O 1
ATOM 1059 N N . LYS A 1 130 ? 1.018 13.612 -19.676 1.00 59.94 130 LYS A N 1
ATOM 1060 C CA . LYS A 1 130 ? 1.931 14.458 -20.456 1.00 59.94 130 LYS A CA 1
ATOM 1061 C C . LYS A 1 130 ? 3.345 14.417 -19.885 1.00 59.94 130 LYS A C 1
ATOM 1063 O O . LYS A 1 130 ? 4.307 14.421 -20.651 1.00 59.94 130 LYS A O 1
ATOM 1068 N N . LYS A 1 131 ? 3.473 14.344 -18.558 1.00 63.53 131 LYS A N 1
ATOM 1069 C CA . LYS A 1 131 ? 4.772 14.309 -17.875 1.00 63.53 131 LYS A CA 1
ATOM 1070 C C . LYS A 1 131 ? 5.456 12.948 -17.972 1.00 63.53 131 LYS A C 1
ATOM 1072 O O . LYS A 1 131 ? 6.661 12.923 -18.190 1.00 63.53 131 LYS A O 1
ATOM 1077 N N . ILE A 1 132 ? 4.710 11.839 -17.932 1.00 66.81 132 ILE A N 1
ATOM 1078 C CA . ILE A 1 132 ? 5.253 10.499 -18.220 1.00 66.81 132 ILE A CA 1
ATOM 1079 C C . ILE A 1 132 ? 5.825 10.464 -19.641 1.00 66.81 132 ILE A C 1
ATOM 1081 O O . ILE A 1 132 ? 6.981 10.093 -19.818 1.00 66.81 132 ILE A O 1
ATOM 1085 N N . ARG A 1 133 ? 5.085 10.977 -20.636 1.00 66.81 133 ARG A N 1
ATOM 1086 C CA . ARG A 1 133 ? 5.615 11.117 -22.004 1.00 66.81 133 ARG A CA 1
ATOM 1087 C C . ARG A 1 133 ? 6.853 12.009 -22.074 1.00 66.81 133 ARG A C 1
ATOM 1089 O O . ARG A 1 133 ? 7.760 11.733 -22.852 1.00 66.81 133 ARG A O 1
ATOM 1096 N N . TYR A 1 134 ? 6.904 13.088 -21.295 1.00 70.56 134 TYR A N 1
ATOM 1097 C CA . TYR A 1 134 ? 8.077 13.960 -21.252 1.00 70.56 134 TYR A CA 1
ATOM 1098 C C . TYR A 1 134 ? 9.299 13.244 -20.658 1.00 70.56 134 TYR A C 1
ATOM 1100 O O . TYR A 1 134 ? 10.378 13.317 -21.238 1.00 70.56 134 TYR A O 1
ATOM 1108 N N . ALA A 1 135 ? 9.128 12.503 -19.561 1.00 69.25 135 ALA A N 1
ATOM 1109 C CA . ALA A 1 135 ? 10.191 11.727 -18.926 1.00 69.25 135 ALA A CA 1
ATOM 1110 C C . ALA A 1 135 ? 10.695 10.581 -19.822 1.00 69.25 135 ALA A C 1
ATOM 1112 O O . ALA A 1 135 ? 11.903 10.396 -19.950 1.00 69.25 135 ALA A O 1
ATOM 1113 N N . GLU A 1 136 ? 9.796 9.864 -20.505 1.00 68.44 136 GLU A N 1
ATOM 1114 C CA . GLU A 1 136 ? 10.151 8.834 -21.494 1.00 68.44 136 GLU A CA 1
ATOM 1115 C C . GLU A 1 136 ? 10.955 9.424 -22.661 1.00 68.44 136 GLU A C 1
ATOM 1117 O O . GLU A 1 136 ? 11.985 8.871 -23.055 1.00 68.44 136 GLU A O 1
ATOM 1122 N N . ASN A 1 137 ? 10.532 10.580 -23.180 1.00 66.00 137 ASN A N 1
ATOM 1123 C CA . ASN A 1 137 ? 11.239 11.276 -24.254 1.00 66.00 137 ASN A CA 1
ATOM 1124 C C . ASN A 1 137 ? 12.599 11.812 -23.794 1.00 66.00 137 ASN A C 1
ATOM 1126 O O . ASN A 1 137 ? 13.576 11.715 -24.532 1.00 66.00 137 ASN A O 1
ATOM 1130 N N . TYR A 1 138 ? 12.683 12.349 -22.578 1.00 70.00 138 TYR A N 1
ATOM 1131 C CA . TYR A 1 138 ? 13.924 12.877 -22.020 1.00 70.00 138 TYR A CA 1
ATOM 1132 C C . TYR A 1 138 ? 14.933 11.759 -21.728 1.00 70.00 138 TYR A C 1
ATOM 1134 O O . TYR A 1 138 ? 16.095 11.858 -22.113 1.00 70.00 138 TYR A O 1
ATOM 1142 N N . SER A 1 139 ? 14.485 10.649 -21.140 1.00 66.06 139 SER A N 1
ATOM 1143 C CA . SER A 1 139 ? 15.315 9.461 -20.909 1.00 66.06 139 SER A CA 1
ATOM 1144 C C . SER A 1 139 ? 15.792 8.836 -22.226 1.00 66.06 139 SER A C 1
ATOM 1146 O O . SER A 1 139 ? 16.974 8.527 -22.381 1.00 66.06 139 SER A O 1
ATOM 1148 N N . SER A 1 140 ? 14.907 8.738 -23.224 1.00 68.12 140 SER A N 1
ATOM 1149 C CA . SER A 1 140 ? 15.274 8.278 -24.570 1.00 68.12 140 SER A CA 1
ATOM 1150 C C . SER A 1 140 ? 16.296 9.205 -25.232 1.00 68.12 140 SER A C 1
ATOM 1152 O O . SER A 1 140 ? 17.253 8.727 -25.836 1.00 68.12 140 SER A O 1
ATOM 1154 N N . TYR A 1 141 ? 16.143 10.524 -25.080 1.00 66.81 141 TYR A N 1
ATOM 1155 C CA . TYR A 1 141 ? 17.083 11.517 -25.600 1.00 66.81 141 TYR A CA 1
ATOM 1156 C C . TYR A 1 141 ? 18.468 11.392 -24.956 1.00 66.81 141 TYR A C 1
ATOM 1158 O O . TYR A 1 141 ? 19.477 11.383 -25.659 1.00 66.81 141 TYR A O 1
ATOM 1166 N N . LEU A 1 142 ? 18.534 11.238 -23.632 1.00 66.00 142 LEU A N 1
ATOM 1167 C CA . LEU A 1 142 ? 19.804 11.062 -22.926 1.00 66.00 142 LEU A CA 1
ATOM 1168 C C . LEU A 1 142 ? 20.519 9.768 -23.337 1.00 66.00 142 LEU A C 1
ATOM 1170 O O . LEU A 1 142 ? 21.731 9.784 -23.559 1.00 66.00 142 LEU A O 1
ATOM 1174 N N . ASN A 1 143 ? 19.772 8.678 -23.523 1.00 63.59 143 ASN A N 1
ATOM 1175 C CA . ASN A 1 143 ? 20.325 7.407 -23.988 1.00 63.59 143 ASN A CA 1
ATOM 1176 C C . ASN A 1 143 ? 20.859 7.487 -25.424 1.00 63.59 143 ASN A C 1
ATOM 1178 O O . ASN A 1 143 ? 21.933 6.959 -25.707 1.00 63.59 143 ASN A O 1
ATOM 1182 N N . LEU A 1 144 ? 20.145 8.172 -26.322 1.00 63.16 144 LEU A N 1
ATOM 1183 C CA . LEU A 1 144 ? 20.562 8.298 -27.720 1.00 63.16 144 LEU A CA 1
ATOM 1184 C C . LEU A 1 144 ? 21.734 9.272 -27.907 1.00 63.16 144 LEU A C 1
ATOM 1186 O O . LEU A 1 144 ? 22.555 9.075 -28.799 1.00 63.16 144 LEU A O 1
ATOM 1190 N N . HIS A 1 145 ? 21.786 10.343 -27.109 1.00 56.59 145 HIS A N 1
ATOM 1191 C CA . HIS A 1 145 ? 22.682 11.473 -27.361 1.00 56.59 145 HIS A CA 1
ATOM 1192 C C . HIS A 1 145 ? 23.936 11.483 -26.482 1.00 56.59 145 HIS A C 1
ATOM 1194 O O . HIS A 1 145 ? 24.980 11.957 -26.921 1.00 56.59 145 HIS A O 1
ATOM 1200 N N . PHE A 1 146 ? 23.861 10.936 -25.266 1.00 62.00 146 PHE A N 1
ATOM 1201 C CA . PHE A 1 146 ? 24.982 10.946 -24.322 1.00 62.00 146 PHE A CA 1
ATOM 1202 C C . PHE A 1 146 ? 25.529 9.552 -23.994 1.00 62.00 146 PHE A C 1
ATOM 1204 O O . PHE A 1 146 ? 26.568 9.468 -23.346 1.00 62.00 146 PHE A O 1
ATOM 1211 N N . GLY A 1 147 ? 24.882 8.468 -24.453 1.00 57.97 147 GLY A N 1
ATOM 1212 C CA . GLY A 1 147 ? 25.393 7.093 -24.328 1.00 57.97 147 GLY A CA 1
ATOM 1213 C C . GLY A 1 147 ? 25.765 6.685 -22.896 1.00 57.97 147 GLY A C 1
ATOM 1214 O O . GLY A 1 147 ? 26.651 5.857 -22.698 1.00 57.97 147 GLY A O 1
ATOM 1215 N N . LEU A 1 148 ? 25.138 7.310 -21.898 1.00 59.28 148 LEU A N 1
ATOM 1216 C CA . LEU A 1 148 ? 25.605 7.334 -20.515 1.00 59.28 148 LEU A CA 1
ATOM 1217 C C . LEU A 1 148 ? 24.711 6.489 -19.606 1.00 59.28 148 LEU A C 1
ATOM 1219 O O . LEU A 1 148 ? 24.140 7.009 -18.659 1.00 59.28 148 LEU A O 1
ATOM 1223 N N . ILE A 1 149 ? 24.627 5.186 -19.886 1.00 54.84 149 ILE A N 1
ATOM 1224 C CA . ILE A 1 149 ? 24.457 4.135 -18.869 1.00 54.84 149 ILE A CA 1
ATOM 1225 C C . ILE A 1 149 ? 25.225 2.897 -19.369 1.00 54.84 149 ILE A C 1
ATOM 1227 O O . ILE A 1 149 ? 24.784 2.208 -20.290 1.00 54.84 149 ILE A O 1
ATOM 1231 N N . ARG A 1 150 ? 26.399 2.642 -18.783 1.00 48.16 150 ARG A N 1
ATOM 1232 C CA . ARG A 1 150 ? 27.068 1.334 -18.756 1.00 48.16 150 ARG A CA 1
ATOM 1233 C C . ARG A 1 150 ? 27.224 0.921 -17.306 1.00 48.16 150 ARG A C 1
ATOM 1235 O O . ARG A 1 150 ? 27.583 1.815 -16.508 1.00 48.16 150 ARG A O 1
#

Secondary structure (DSSP, 8-state):
-----------------------------HHHHHHHHHHHHHHHT----SSHHHHHHHHHHHHHHHHHHHHHHHHHTT-HHHHHHHHHHHHHHHHHHHHHHHHHHHSTTTHHHHHHHHHSTT--STTHHHHHHHHHHHHHHHHHHH----

pLDDT: mean 72.14, std 21.79, range [33.91, 98.31]